Protein AF-A0A9E4L737-F1 (afdb_monomer)

Radius of gyration: 19.87 Å; Cα contacts (8 Å, |Δi|>4): 52; chains: 1; bounding box: 44×47×44 Å

Sequence (101 aa):
MNMLTVRTLLAIRKARCFLVQHPLTRNATLKMVKRRAVAAGLPSEVYNHSFRGTGITKYLCNAGTLEMAIRIAGHESIRTNHRYNRVHEQLSLNEIKRIHI

Foldseek 3Di:
DDPVVVVVVVVVVVVVVVCVVVPDDQVRQFVVQQVVCVVVVHDNPDGPVNVLLVVLLVCLLVVHDLVVSCVVSVPPDSVVSVVSNCNCVPPDPVNVVVPDD

Solvent-accessible surface area (backbone atoms only — not comparable to full-atom values): 6069 Å² total; per-residue (Å²)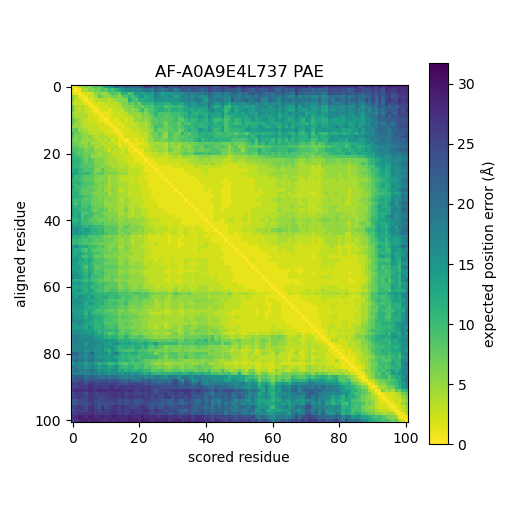: 136,55,73,68,56,54,52,51,52,50,50,52,52,53,53,50,57,51,41,71,79,53,64,76,52,73,65,57,52,42,53,57,42,41,56,50,32,56,77,70,72,45,64,90,85,55,42,75,64,49,54,54,49,50,51,47,26,51,41,40,63,68,76,41,54,70,69,57,46,29,62,76,66,69,51,94,47,71,74,76,46,51,84,40,62,56,60,66,79,62,65,48,73,67,63,60,65,67,60,83,128

Secondary structure (DSSP, 8-state):
--HHHHHHHHHHHHHHHHHHHSPPPHHHHHHHHHHHHHHTT--TT--HHHHHHHHHHHHHHTT--HHHHHHHHT-S-HHHHHTT--GGGG--HHHHTTS--

Nearest PDB structures (foldseek):
  5hxy-assembly4_D  TM=7.538E-01  e=9.051E-02  Thermoplasma acidophilum DSM 1728
  5hxy-assembly2_B  TM=7.746E-01  e=1.309E-01  Thermoplasma acidophilum DSM 1728
  3nkh-assembly1_B  TM=7.462E-01  e=1.574E-01  Staphylococcus aureus subsp. aureus USA300_TCH1516
  3nkh-assembly1_A  TM=7.477E-01  e=2.013E-01  Staphylococcus aureus subsp. aureus USA300_TCH1516
  1pvr-assembly1_A  TM=7.127E-01  e=5.917E+00  Punavirus P1

Structure (mmCIF, N/CA/C/O backbone):
data_AF-A0A9E4L737-F1
#
_entry.id   AF-A0A9E4L737-F1
#
loop_
_atom_site.group_PDB
_atom_site.id
_atom_site.type_symbol
_atom_site.label_atom_id
_atom_site.label_alt_id
_atom_site.label_comp_id
_atom_site.label_asym_id
_atom_site.label_entity_id
_atom_site.label_seq_id
_atom_site.pdbx_PDB_ins_code
_atom_site.Cartn_x
_atom_site.Cartn_y
_atom_site.Cartn_z
_atom_site.occupancy
_atom_site.B_iso_or_equiv
_atom_site.auth_seq_id
_atom_site.auth_comp_id
_atom_site.auth_asym_id
_atom_site.auth_atom_id
_atom_site.pdbx_PDB_model_num
ATOM 1 N N . MET A 1 1 ? 21.564 -22.717 8.919 1.00 61.03 1 MET A N 1
ATOM 2 C CA . MET A 1 1 ? 20.721 -22.157 7.835 1.00 61.03 1 MET A CA 1
ATOM 3 C C . MET A 1 1 ? 20.522 -23.249 6.784 1.00 61.03 1 MET A C 1
ATOM 5 O O . MET A 1 1 ? 21.513 -23.821 6.359 1.00 61.03 1 MET A O 1
ATOM 9 N N . ASN A 1 2 ? 19.283 -23.620 6.444 1.00 79.94 2 ASN A N 1
ATOM 10 C CA . ASN A 1 2 ? 18.975 -24.760 5.558 1.00 79.94 2 ASN A CA 1
ATOM 11 C C . ASN A 1 2 ? 19.312 -24.432 4.084 1.00 79.94 2 ASN A C 1
ATOM 13 O O . ASN A 1 2 ? 19.141 -23.295 3.643 1.00 79.94 2 ASN A O 1
ATOM 17 N N . MET A 1 3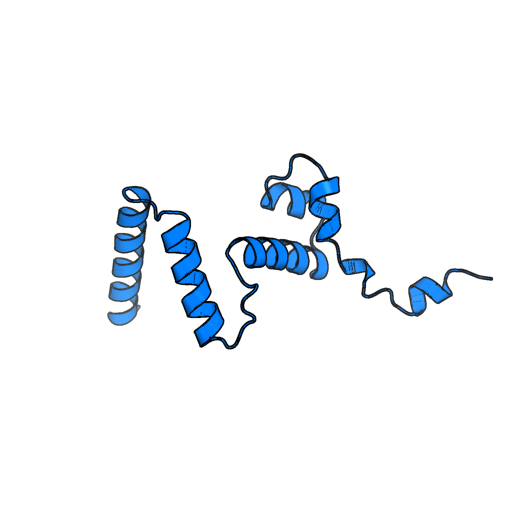 ? 19.749 -25.430 3.311 1.00 72.75 3 MET A N 1
ATOM 18 C CA . MET A 1 3 ? 20.000 -25.361 1.865 1.00 72.75 3 MET A CA 1
ATOM 19 C C . MET A 1 3 ? 18.824 -24.759 1.058 1.00 72.75 3 MET A C 1
ATOM 21 O O . MET A 1 3 ? 19.052 -24.028 0.092 1.00 72.75 3 MET A O 1
ATOM 25 N N . LEU A 1 4 ? 17.571 -24.974 1.484 1.00 72.88 4 LEU A N 1
ATOM 26 C CA . LEU A 1 4 ? 16.371 -24.351 0.900 1.00 72.88 4 LEU A CA 1
ATOM 27 C C . LEU A 1 4 ? 16.338 -22.823 1.115 1.00 72.88 4 LEU A C 1
ATOM 29 O O . LEU A 1 4 ? 15.988 -22.061 0.211 1.00 72.88 4 LEU A O 1
ATOM 33 N N . THR A 1 5 ? 16.770 -22.358 2.289 1.00 75.81 5 THR A N 1
ATOM 34 C CA . THR A 1 5 ? 16.865 -20.932 2.637 1.00 75.81 5 THR A CA 1
ATOM 35 C C . THR A 1 5 ? 17.955 -20.238 1.819 1.00 75.81 5 THR A C 1
ATOM 37 O O . THR A 1 5 ? 17.731 -19.150 1.291 1.00 75.81 5 THR A O 1
ATOM 40 N N . VAL A 1 6 ? 19.108 -20.891 1.637 1.00 78.38 6 VAL A N 1
ATOM 41 C CA . VAL A 1 6 ? 20.230 -20.356 0.843 1.00 78.38 6 VAL A CA 1
ATOM 42 C C . VAL A 1 6 ? 19.842 -20.195 -0.632 1.00 78.38 6 VAL A C 1
ATOM 44 O O . VAL A 1 6 ? 20.080 -19.140 -1.221 1.00 78.38 6 VAL A O 1
ATOM 47 N N . ARG A 1 7 ? 19.174 -21.197 -1.221 1.00 80.88 7 ARG A N 1
ATOM 48 C CA . ARG A 1 7 ? 18.686 -21.140 -2.612 1.00 80.88 7 ARG A CA 1
ATOM 49 C C . ARG A 1 7 ? 17.653 -20.036 -2.827 1.00 80.88 7 ARG A C 1
ATOM 51 O O . ARG A 1 7 ? 17.727 -19.311 -3.816 1.00 80.88 7 ARG A O 1
ATOM 58 N N . THR A 1 8 ? 16.731 -19.877 -1.881 1.00 77.62 8 THR A N 1
ATOM 59 C CA . THR A 1 8 ? 15.690 -18.842 -1.945 1.00 77.62 8 THR A CA 1
ATOM 60 C C . THR A 1 8 ? 16.293 -17.439 -1.872 1.00 77.62 8 THR A C 1
ATOM 62 O O . THR A 1 8 ? 15.974 -16.582 -2.695 1.00 77.62 8 THR A O 1
ATOM 65 N N . LEU A 1 9 ? 17.226 -17.206 -0.944 1.00 80.44 9 LEU A N 1
ATOM 66 C CA . LEU A 1 9 ? 17.916 -15.919 -0.814 1.00 80.44 9 LEU A CA 1
ATOM 67 C C . LEU A 1 9 ? 18.738 -15.574 -2.063 1.00 80.44 9 LEU A C 1
ATOM 69 O O . LEU A 1 9 ? 18.707 -14.431 -2.525 1.00 80.44 9 LEU A O 1
ATOM 73 N N . LEU A 1 10 ? 19.431 -16.558 -2.645 1.00 80.44 10 LEU A N 1
ATOM 74 C CA . LEU A 1 10 ? 20.194 -16.364 -3.877 1.00 80.44 10 LEU A CA 1
ATOM 75 C C . LEU A 1 10 ? 19.278 -16.016 -5.062 1.00 80.44 10 LEU A C 1
ATOM 77 O O . LEU A 1 10 ? 19.590 -15.105 -5.832 1.00 80.44 10 LEU A O 1
ATOM 81 N N . ALA A 1 11 ? 18.127 -16.684 -5.178 1.00 81.69 11 ALA A N 1
ATOM 82 C CA . ALA A 1 11 ? 17.131 -16.397 -6.208 1.00 81.69 11 ALA A CA 1
ATOM 83 C C . ALA A 1 11 ? 16.552 -14.979 -6.070 1.00 81.69 11 ALA A C 1
ATOM 85 O O . ALA A 1 11 ? 16.483 -14.247 -7.059 1.00 81.69 11 ALA A O 1
ATOM 86 N N . ILE A 1 12 ? 16.218 -14.551 -4.846 1.00 84.56 12 ILE A N 1
ATOM 87 C CA . ILE A 1 12 ? 15.746 -13.186 -4.566 1.00 84.56 12 ILE A CA 1
ATOM 88 C C . ILE A 1 12 ? 16.819 -12.161 -4.939 1.00 84.56 12 ILE A C 1
ATOM 90 O O . ILE A 1 12 ? 16.524 -11.165 -5.602 1.00 84.56 12 ILE A O 1
ATOM 94 N N . ARG A 1 13 ? 18.079 -12.405 -4.559 1.00 85.75 13 ARG A N 1
ATOM 95 C CA . ARG A 1 13 ? 19.194 -11.502 -4.874 1.00 85.75 13 ARG A CA 1
ATOM 96 C C . ARG A 1 13 ? 19.405 -11.372 -6.384 1.00 85.75 13 ARG A C 1
ATOM 98 O O . ARG A 1 13 ? 19.541 -10.253 -6.874 1.00 85.75 13 ARG A O 1
ATOM 105 N N . LYS A 1 14 ? 19.379 -12.490 -7.119 1.00 85.25 14 LYS A N 1
ATOM 106 C CA . LYS A 1 14 ? 19.503 -12.508 -8.585 1.00 85.25 14 LYS A CA 1
ATOM 107 C C . LYS A 1 14 ? 18.351 -11.756 -9.254 1.00 85.25 14 LYS A C 1
ATOM 109 O O . LYS A 1 14 ? 18.598 -10.904 -10.105 1.00 85.25 14 LYS A O 1
ATOM 114 N N . ALA A 1 15 ? 17.113 -12.010 -8.827 1.00 83.00 15 ALA A N 1
ATOM 115 C CA . ALA A 1 15 ? 15.9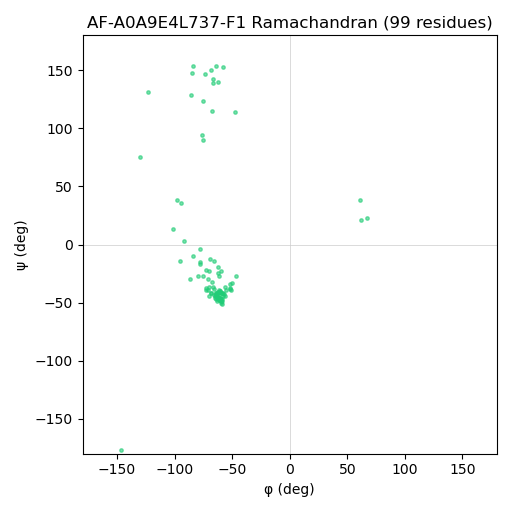39 -11.299 -9.325 1.00 83.00 15 ALA A CA 1
ATOM 116 C C . ALA A 1 15 ? 16.033 -9.788 -9.056 1.00 83.00 15 ALA A C 1
ATOM 118 O O . ALA A 1 15 ? 15.748 -8.988 -9.943 1.00 83.00 15 ALA A O 1
ATOM 119 N N . ARG A 1 16 ? 16.506 -9.382 -7.869 1.00 85.44 16 ARG A N 1
ATOM 120 C CA . ARG A 1 16 ? 16.708 -7.967 -7.527 1.00 85.44 16 ARG A CA 1
ATOM 121 C C . ARG A 1 16 ? 17.699 -7.287 -8.470 1.00 85.44 16 ARG A C 1
ATOM 123 O O . ARG A 1 16 ? 17.379 -6.235 -9.007 1.00 85.44 16 ARG A O 1
ATOM 130 N N . CYS A 1 17 ? 18.876 -7.876 -8.687 1.00 86.19 17 CYS A N 1
ATOM 131 C CA . CYS A 1 17 ? 19.880 -7.317 -9.600 1.00 86.19 17 CYS A CA 1
ATOM 132 C C . CYS A 1 17 ? 19.344 -7.180 -11.030 1.00 86.19 17 CYS A C 1
ATOM 134 O O . CYS A 1 17 ? 19.552 -6.145 -11.659 1.00 86.19 17 CYS A O 1
ATOM 136 N N . PHE A 1 18 ? 18.600 -8.181 -11.510 1.00 89.75 18 PHE A N 1
ATOM 137 C CA . PHE A 1 18 ? 17.976 -8.129 -12.829 1.00 89.75 18 PHE A CA 1
ATOM 138 C C . PHE A 1 18 ? 16.977 -6.970 -12.947 1.00 89.75 18 PHE A C 1
ATOM 140 O O . PHE A 1 18 ? 17.040 -6.216 -13.912 1.00 89.75 18 PHE A O 1
ATOM 147 N N . LEU A 1 19 ? 16.109 -6.784 -11.947 1.00 88.94 19 LEU A N 1
ATOM 148 C CA . LEU A 1 19 ? 15.092 -5.725 -11.938 1.00 88.94 19 LEU A CA 1
ATOM 149 C C . LEU A 1 19 ? 15.662 -4.310 -11.768 1.00 88.94 19 LEU A C 1
ATOM 151 O O . LEU A 1 19 ? 15.004 -3.354 -12.167 1.00 88.94 19 LEU A O 1
ATOM 155 N N . VAL A 1 20 ? 16.862 -4.161 -11.196 1.00 87.88 20 VAL A N 1
ATOM 156 C CA . VAL A 1 20 ? 17.565 -2.864 -11.163 1.00 87.88 20 VAL A CA 1
ATOM 157 C C . VAL A 1 20 ? 18.013 -2.462 -12.568 1.00 87.88 20 VAL A C 1
ATOM 159 O O . VAL A 1 20 ? 17.867 -1.307 -12.945 1.00 87.88 20 VAL A O 1
ATOM 162 N N . GLN A 1 21 ? 18.533 -3.413 -13.348 1.00 93.44 21 GLN A N 1
ATOM 163 C CA . GLN A 1 21 ? 18.982 -3.159 -14.722 1.00 93.44 21 GLN A CA 1
ATOM 164 C C . GLN A 1 21 ? 17.816 -3.123 -15.724 1.00 93.44 21 GLN A C 1
ATOM 166 O O . GLN A 1 21 ? 17.895 -2.443 -16.740 1.00 93.44 21 GLN A O 1
ATOM 171 N N . HIS A 1 22 ? 16.725 -3.831 -15.423 1.00 92.75 22 HIS A N 1
ATOM 172 C CA . HIS A 1 22 ? 15.559 -3.992 -16.293 1.00 92.75 22 HIS A CA 1
ATOM 173 C C . HIS A 1 22 ? 14.285 -3.677 -15.498 1.00 92.75 22 HIS A C 1
ATOM 175 O O . HIS A 1 22 ? 13.568 -4.592 -15.069 1.00 92.75 22 HIS A O 1
ATOM 181 N N . PRO A 1 23 ? 14.008 -2.387 -15.238 1.00 91.19 23 PRO A N 1
ATOM 182 C CA . PRO A 1 23 ? 12.859 -1.992 -14.443 1.00 91.19 23 PRO A CA 1
ATOM 183 C C . PRO A 1 23 ? 11.557 -2.425 -15.116 1.00 91.19 23 PRO A C 1
ATOM 185 O O . PRO A 1 23 ? 11.376 -2.326 -16.331 1.00 91.19 23 PRO A O 1
ATOM 188 N N . LEU A 1 24 ? 10.611 -2.891 -14.302 1.00 93.12 24 LEU A N 1
ATOM 189 C CA . LEU A 1 24 ? 9.283 -3.225 -14.798 1.00 93.12 24 LEU A CA 1
ATOM 190 C C . LEU A 1 24 ? 8.566 -1.964 -15.267 1.00 93.12 24 LEU A C 1
ATOM 192 O O . LEU A 1 24 ? 8.544 -0.940 -14.583 1.00 93.12 24 LEU A O 1
ATOM 196 N N . THR A 1 25 ? 7.873 -2.081 -16.395 1.00 94.88 25 THR A N 1
ATOM 197 C CA . THR A 1 25 ? 6.973 -1.021 -16.841 1.00 94.88 25 THR A CA 1
ATOM 198 C C . THR A 1 25 ? 5.820 -0.844 -15.849 1.00 94.88 25 THR A C 1
ATOM 200 O O . THR A 1 25 ? 5.377 -1.790 -15.186 1.00 94.88 25 THR A O 1
ATOM 203 N N . ARG A 1 26 ? 5.254 0.366 -15.795 1.00 93.81 26 ARG A N 1
ATOM 204 C CA . ARG A 1 26 ? 4.060 0.678 -14.987 1.00 93.81 26 ARG A CA 1
ATOM 205 C C . ARG A 1 26 ? 2.898 -0.292 -15.247 1.00 93.81 26 ARG A C 1
ATOM 207 O O . ARG A 1 26 ? 2.189 -0.682 -14.324 1.0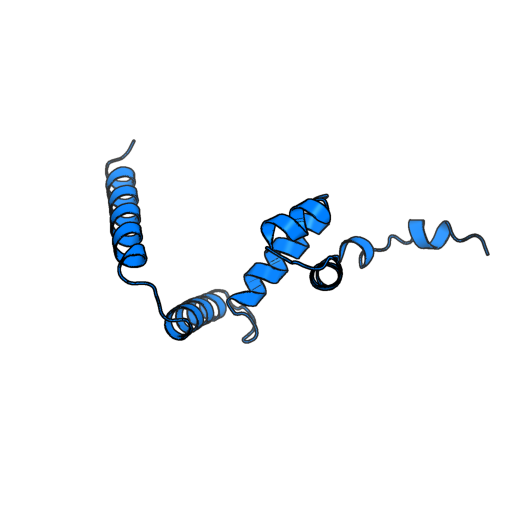0 93.81 26 ARG A O 1
ATOM 214 N N . ASN A 1 27 ? 2.704 -0.705 -16.498 1.00 96.12 27 ASN A N 1
ATOM 215 C CA . ASN A 1 27 ? 1.638 -1.638 -16.863 1.00 96.12 27 ASN A CA 1
ATOM 216 C C . ASN A 1 27 ? 1.938 -3.064 -16.389 1.00 96.12 27 ASN A C 1
ATOM 218 O O . ASN A 1 27 ? 1.025 -3.765 -15.953 1.00 96.12 27 ASN A O 1
ATOM 222 N N . ALA A 1 28 ? 3.202 -3.496 -16.440 1.00 95.44 28 ALA A N 1
ATOM 223 C CA . ALA A 1 28 ? 3.602 -4.801 -15.926 1.00 95.44 28 ALA A CA 1
ATOM 224 C C . ALA A 1 28 ? 3.381 -4.894 -14.408 1.00 95.44 28 ALA A C 1
ATOM 226 O O . ALA A 1 28 ? 2.826 -5.888 -13.931 1.00 95.44 28 ALA A O 1
ATOM 227 N N . THR A 1 29 ? 3.730 -3.843 -13.655 1.00 94.69 29 THR A N 1
ATOM 228 C CA . THR A 1 29 ? 3.481 -3.792 -12.204 1.00 94.69 29 THR A CA 1
ATOM 229 C C . THR A 1 29 ? 1.988 -3.760 -11.889 1.00 94.69 29 THR A C 1
ATOM 231 O O . THR A 1 29 ? 1.535 -4.534 -11.048 1.00 94.69 29 THR A O 1
ATOM 234 N N . LEU A 1 30 ? 1.195 -2.970 -12.622 1.00 96.06 30 LEU A N 1
ATOM 235 C CA . LEU A 1 30 ? -0.259 -2.939 -12.455 1.00 96.06 30 LEU A CA 1
ATOM 236 C C . LEU A 1 30 ? -0.892 -4.317 -12.689 1.00 96.06 30 LEU A C 1
ATOM 238 O O . LEU A 1 30 ? -1.618 -4.807 -11.828 1.00 96.06 30 LEU A O 1
ATOM 242 N N . LYS A 1 31 ? -0.586 -4.976 -13.816 1.00 96.88 31 LYS A N 1
ATOM 243 C CA . LYS A 1 31 ? -1.086 -6.331 -14.118 1.00 96.88 31 LYS A CA 1
ATOM 244 C C . LYS A 1 31 ? -0.702 -7.317 -13.016 1.00 96.88 31 LYS A C 1
ATOM 246 O O . LYS A 1 31 ? -1.515 -8.135 -12.597 1.00 96.88 31 LYS A O 1
ATOM 251 N N . MET A 1 32 ? 0.533 -7.229 -12.531 1.00 95.56 32 MET A N 1
ATOM 252 C CA . MET A 1 32 ? 1.037 -8.070 -11.453 1.00 95.56 32 MET A CA 1
ATOM 253 C C . MET A 1 32 ? 0.252 -7.896 -10.143 1.00 95.56 32 MET A C 1
ATOM 255 O O . MET A 1 32 ? -0.023 -8.893 -9.469 1.00 95.56 32 MET A O 1
ATOM 259 N N . VAL A 1 33 ? -0.106 -6.661 -9.793 1.00 96.00 33 VAL A N 1
ATOM 260 C CA . VAL A 1 33 ? -0.926 -6.356 -8.616 1.00 96.00 33 VAL A CA 1
ATOM 261 C C . VAL A 1 33 ? -2.367 -6.814 -8.812 1.00 96.00 33 VAL A C 1
ATOM 263 O O . VAL A 1 33 ? -2.894 -7.484 -7.931 1.00 96.00 33 VAL A O 1
ATOM 266 N N . LYS A 1 34 ? -2.977 -6.560 -9.976 1.00 97.00 34 LYS A N 1
ATOM 267 C CA . LYS A 1 34 ? -4.353 -6.997 -10.272 1.00 97.00 34 LYS A CA 1
ATOM 268 C C . LYS A 1 34 ? -4.524 -8.508 -10.148 1.00 97.00 34 LYS A C 1
ATOM 270 O O . LYS A 1 34 ? -5.458 -8.951 -9.494 1.00 97.00 34 LYS A O 1
ATOM 275 N N . ARG A 1 35 ? -3.589 -9.303 -10.684 1.00 96.94 35 ARG A N 1
ATOM 276 C CA . ARG A 1 35 ? -3.631 -10.770 -10.529 1.00 96.94 35 ARG A CA 1
ATOM 277 C C . ARG A 1 35 ? -3.625 -11.200 -9.061 1.00 96.94 35 ARG A C 1
ATOM 279 O O . ARG A 1 35 ? -4.351 -12.114 -8.693 1.00 96.94 35 ARG A O 1
ATOM 286 N N . ARG A 1 36 ? -2.811 -10.545 -8.225 1.00 96.44 36 ARG A N 1
ATOM 287 C CA . ARG A 1 36 ? -2.745 -10.838 -6.785 1.00 96.44 36 ARG A CA 1
ATOM 288 C C . ARG A 1 36 ? -3.999 -10.387 -6.046 1.00 96.44 36 ARG A C 1
ATOM 290 O O . ARG A 1 36 ? -4.449 -11.107 -5.170 1.00 96.44 36 ARG A O 1
ATOM 297 N N . ALA A 1 37 ? -4.557 -9.235 -6.410 1.00 96.81 37 ALA A N 1
ATOM 298 C CA . ALA A 1 37 ? -5.807 -8.747 -5.841 1.00 96.81 37 ALA A CA 1
ATOM 299 C C . ALA A 1 37 ? -6.950 -9.739 -6.101 1.00 96.81 37 ALA A C 1
ATOM 301 O O . ALA A 1 37 ? -7.617 -10.136 -5.155 1.00 96.81 37 ALA A O 1
ATOM 302 N N . VAL A 1 38 ? -7.086 -10.230 -7.340 1.00 97.25 38 VAL A N 1
ATOM 303 C CA . VAL A 1 38 ? -8.074 -11.266 -7.691 1.00 97.25 38 VAL A CA 1
ATOM 304 C C . VAL A 1 38 ? -7.848 -12.548 -6.891 1.00 97.25 38 VAL A C 1
ATOM 306 O O . VAL A 1 38 ? -8.783 -13.056 -6.284 1.00 97.25 38 VAL A O 1
ATOM 309 N N . ALA A 1 39 ? -6.609 -13.046 -6.833 1.00 97.62 39 ALA A N 1
ATOM 310 C CA . ALA A 1 39 ? -6.290 -14.256 -6.070 1.00 97.62 39 ALA A CA 1
ATOM 311 C C . ALA A 1 39 ? -6.571 -14.116 -4.560 1.00 97.62 39 ALA A C 1
ATOM 313 O O . ALA A 1 39 ? -6.832 -15.110 -3.893 1.00 97.62 39 ALA A O 1
ATOM 314 N N . ALA A 1 40 ? -6.522 -12.893 -4.028 1.00 96.75 40 ALA A N 1
ATOM 315 C CA . ALA A 1 40 ? -6.828 -12.578 -2.637 1.00 96.75 40 ALA A CA 1
ATOM 316 C C . ALA A 1 40 ? -8.304 -12.196 -2.397 1.00 96.75 40 ALA A C 1
ATOM 318 O O . ALA A 1 40 ? -8.644 -11.820 -1.279 1.00 96.75 40 ALA A O 1
ATOM 319 N N . GLY A 1 41 ? -9.168 -12.238 -3.420 1.00 97.38 41 GLY A N 1
ATOM 320 C CA . GLY A 1 41 ? -10.576 -11.832 -3.308 1.00 97.38 41 GLY A CA 1
ATOM 321 C C . GLY A 1 41 ? -10.779 -10.334 -3.052 1.00 97.38 41 GLY A C 1
ATOM 322 O O . GLY A 1 41 ? -11.800 -9.933 -2.499 1.00 97.38 41 GLY A O 1
ATOM 323 N N . LEU A 1 42 ? -9.802 -9.497 -3.410 1.00 96.19 42 LEU A N 1
ATOM 324 C CA . LEU A 1 42 ? -9.867 -8.052 -3.203 1.00 96.19 42 LEU A CA 1
ATOM 325 C C . LEU A 1 42 ? -10.627 -7.339 -4.334 1.00 96.19 42 LEU A C 1
ATOM 327 O O . LEU A 1 42 ? -10.603 -7.806 -5.477 1.00 96.19 42 LEU A O 1
ATOM 331 N N . PRO A 1 43 ? -11.227 -6.165 -4.048 1.00 95.56 43 PRO A N 1
ATOM 332 C CA . PRO A 1 43 ? -11.946 -5.384 -5.046 1.00 95.56 43 PRO A CA 1
ATOM 333 C C . PRO A 1 43 ? -11.088 -4.996 -6.252 1.00 95.56 43 PRO A C 1
ATOM 335 O O . PRO A 1 43 ? -9.864 -4.820 -6.168 1.00 95.56 43 PRO A O 1
ATOM 338 N N . SER A 1 44 ? -11.759 -4.806 -7.388 1.00 92.81 44 SER A N 1
ATOM 339 C CA . SER A 1 44 ? -11.116 -4.475 -8.659 1.00 92.81 44 SER A CA 1
ATOM 340 C C . SER A 1 44 ? -10.382 -3.133 -8.618 1.00 92.81 44 SER A C 1
ATOM 342 O O . SER A 1 44 ? -9.473 -2.907 -9.408 1.00 92.81 44 SER A O 1
ATOM 344 N N . GLU A 1 45 ? -10.712 -2.264 -7.669 1.00 95.06 45 GLU A N 1
ATOM 345 C CA . GLU A 1 45 ? -10.170 -0.929 -7.438 1.00 95.06 45 GLU A CA 1
ATOM 346 C C . GLU A 1 45 ? -8.801 -0.968 -6.748 1.00 95.06 45 GLU A C 1
ATOM 348 O O . GLU A 1 45 ? -8.174 0.074 -6.580 1.00 95.06 45 GLU A O 1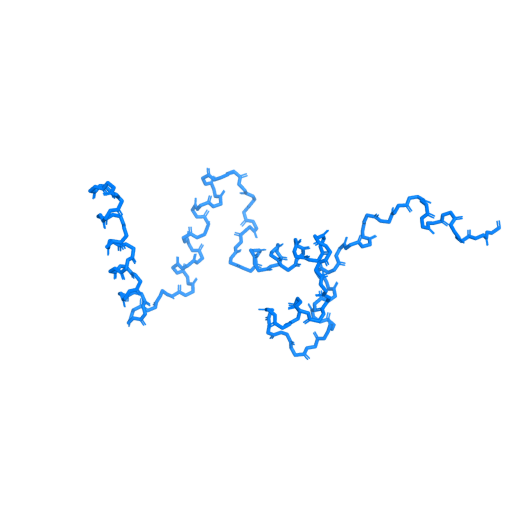
ATOM 353 N N . VAL A 1 46 ? -8.288 -2.142 -6.362 1.00 95.88 46 VAL A N 1
ATOM 354 C CA . VAL A 1 46 ? -6.942 -2.273 -5.786 1.00 95.88 46 VAL A CA 1
ATOM 355 C C . VAL A 1 46 ? -5.878 -2.148 -6.879 1.00 95.88 46 VAL A C 1
ATOM 357 O O . VAL A 1 46 ? -5.875 -2.881 -7.870 1.00 95.88 46 VAL A O 1
ATOM 360 N N . TYR A 1 47 ? -4.950 -1.207 -6.724 1.00 95.56 47 TYR A N 1
ATOM 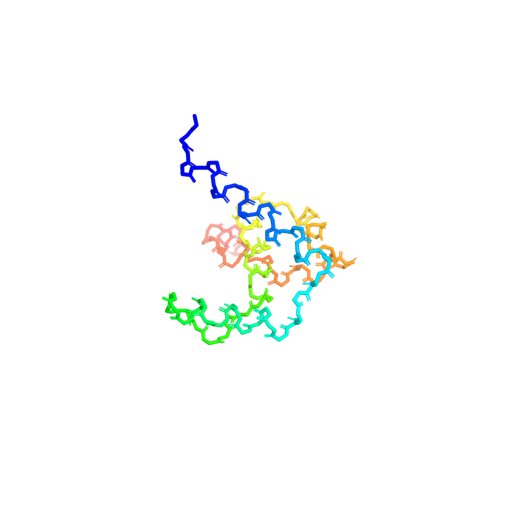361 C CA . TYR A 1 47 ? -3.785 -1.019 -7.594 1.00 95.56 47 TYR A CA 1
ATOM 362 C C . TYR A 1 47 ? -2.583 -0.512 -6.788 1.00 95.56 47 TYR A C 1
ATOM 364 O O . TYR A 1 47 ? -2.649 -0.357 -5.571 1.00 95.56 47 TYR A O 1
ATOM 372 N N . ASN A 1 48 ? -1.466 -0.241 -7.467 1.00 94.56 48 ASN A N 1
ATOM 373 C CA . ASN A 1 48 ? -0.204 0.153 -6.832 1.00 94.56 48 ASN A CA 1
ATOM 374 C C . ASN A 1 48 ? -0.362 1.316 -5.825 1.00 94.56 48 ASN A C 1
ATOM 376 O O . ASN A 1 48 ? 0.265 1.298 -4.769 1.00 94.56 48 ASN A O 1
ATOM 380 N N . HIS A 1 49 ? -1.196 2.322 -6.127 1.00 93.44 49 HIS A N 1
ATOM 381 C CA . HIS A 1 49 ? -1.393 3.471 -5.234 1.00 93.44 49 HIS A CA 1
ATOM 382 C C . HIS A 1 49 ? -2.264 3.139 -4.019 1.00 93.44 49 HIS A C 1
ATOM 384 O O . HIS A 1 49 ? -2.075 3.748 -2.969 1.00 93.44 49 HIS A O 1
ATOM 390 N N . SER A 1 50 ? -3.161 2.152 -4.123 1.00 94.00 50 SER A N 1
ATOM 391 C CA . SER A 1 50 ? -3.954 1.674 -2.987 1.00 94.00 50 SER A CA 1
ATOM 392 C C . SER A 1 50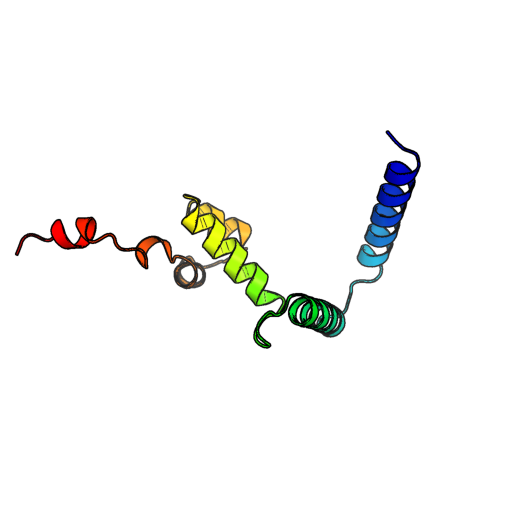 ? -3.032 1.233 -1.852 1.00 94.00 50 SER A C 1
ATOM 394 O O . SER A 1 50 ? -3.219 1.659 -0.722 1.00 94.00 50 SER A O 1
ATOM 396 N N . PHE A 1 51 ? -1.959 0.495 -2.161 1.00 93.50 51 PHE A N 1
ATOM 397 C CA . PHE A 1 51 ? -0.973 0.077 -1.158 1.00 93.50 51 PHE A CA 1
ATOM 398 C C . PHE A 1 51 ? -0.254 1.248 -0.494 1.00 93.50 51 PHE A C 1
ATOM 400 O O . PHE A 1 51 ? -0.058 1.236 0.719 1.00 93.50 51 PHE A O 1
ATOM 407 N N . ARG A 1 52 ? 0.110 2.276 -1.270 1.00 93.75 52 ARG A N 1
ATOM 408 C CA . ARG A 1 52 ? 0.718 3.494 -0.723 1.00 93.75 52 ARG A CA 1
ATOM 409 C C . ARG A 1 52 ? -0.241 4.195 0.239 1.00 93.75 52 ARG A C 1
ATOM 411 O O . ARG A 1 52 ? 0.164 4.524 1.348 1.00 93.75 52 ARG A O 1
ATOM 418 N N . GLY A 1 53 ? -1.499 4.375 -0.161 1.00 93.12 53 GLY A N 1
ATOM 419 C CA . GLY A 1 53 ? -2.522 4.970 0.697 1.00 93.12 53 GLY A CA 1
ATOM 420 C C . GLY A 1 53 ? -2.748 4.168 1.979 1.00 93.12 53 GLY A C 1
ATOM 421 O O . GLY A 1 53 ? -2.679 4.728 3.069 1.00 93.12 53 GLY A O 1
ATOM 422 N N . THR A 1 54 ? -2.914 2.847 1.864 1.00 93.81 54 THR A N 1
ATOM 423 C CA . THR A 1 54 ? -3.073 1.942 3.011 1.00 93.81 54 THR A CA 1
ATOM 424 C C . THR A 1 54 ? -1.876 1.996 3.957 1.00 93.81 54 THR A C 1
ATOM 426 O O . THR A 1 54 ? -2.072 2.029 5.167 1.00 93.81 54 THR A O 1
ATOM 42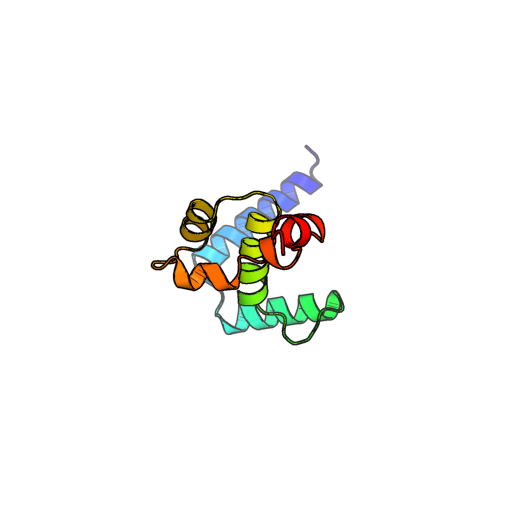9 N N . GLY A 1 55 ? -0.645 2.037 3.438 1.00 94.00 55 GLY A N 1
ATOM 430 C CA . GLY A 1 55 ? 0.564 2.136 4.257 1.00 94.00 55 GLY A CA 1
ATOM 431 C C . GLY A 1 55 ? 0.622 3.430 5.071 1.00 94.00 55 GLY A C 1
ATOM 432 O O . GLY A 1 55 ? 0.866 3.379 6.275 1.00 94.00 55 GLY A O 1
ATOM 433 N N . ILE A 1 56 ? 0.331 4.574 4.440 1.00 94.75 56 ILE A N 1
ATOM 434 C CA . ILE A 1 56 ? 0.293 5.882 5.118 1.00 94.75 56 ILE A CA 1
ATOM 435 C C . ILE A 1 56 ? -0.811 5.894 6.182 1.00 94.75 56 ILE A C 1
ATOM 437 O O . ILE A 1 56 ? -0.551 6.240 7.333 1.00 94.75 56 ILE A O 1
ATOM 441 N N . THR A 1 57 ? -2.025 5.462 5.831 1.00 93.38 57 THR A N 1
ATOM 442 C CA . THR A 1 57 ? -3.145 5.399 6.779 1.00 93.38 57 THR A CA 1
ATOM 443 C C . THR A 1 57 ? -2.838 4.472 7.950 1.00 93.38 57 THR A C 1
ATOM 445 O O . THR A 1 57 ? -3.041 4.857 9.096 1.00 93.38 57 THR A O 1
ATOM 448 N N . LYS A 1 58 ? -2.293 3.274 7.702 1.00 94.62 58 LYS A N 1
ATOM 449 C CA . LYS A 1 58 ? -1.983 2.321 8.773 1.00 94.62 58 LYS A CA 1
ATOM 450 C C . LYS A 1 58 ? -0.875 2.825 9.694 1.00 94.62 58 LYS A C 1
ATOM 452 O O . LYS A 1 58 ? -0.963 2.605 10.897 1.00 94.62 58 LYS A O 1
ATOM 457 N N . TYR A 1 59 ? 0.127 3.514 9.148 1.00 93.81 59 TYR A N 1
ATOM 458 C CA . TYR A 1 59 ? 1.162 4.168 9.944 1.00 93.81 59 TYR A CA 1
ATOM 459 C C . TYR A 1 59 ? 0.553 5.199 10.904 1.00 93.81 59 TYR A C 1
ATOM 461 O O . TYR A 1 59 ? 0.810 5.138 12.103 1.00 93.81 59 TYR A O 1
ATOM 469 N N . LEU A 1 60 ? -0.320 6.078 10.403 1.00 92.38 60 LEU A N 1
ATOM 470 C CA . LEU A 1 60 ? -0.992 7.098 11.215 1.00 92.38 60 LEU A CA 1
ATOM 471 C C . LEU A 1 60 ? -1.940 6.488 12.260 1.00 92.38 60 LEU A C 1
ATOM 473 O O . LEU A 1 60 ? -1.896 6.871 13.424 1.00 92.38 60 LEU A O 1
ATOM 477 N N . CYS A 1 61 ? -2.745 5.488 11.886 1.00 88.69 61 CYS A N 1
ATOM 478 C CA . CYS A 1 61 ? -3.626 4.782 12.824 1.00 88.69 61 CYS A CA 1
ATOM 479 C C . CYS A 1 61 ? -2.860 4.042 13.934 1.00 88.69 61 CYS A C 1
ATOM 481 O O . CYS A 1 61 ? -3.414 3.807 15.001 1.00 88.69 61 CYS A O 1
ATOM 483 N N . ASN A 1 62 ? -1.598 3.678 13.701 1.00 91.12 62 ASN A N 1
ATOM 484 C CA . ASN A 1 62 ? -0.738 3.021 14.683 1.00 91.12 62 ASN A CA 1
ATOM 485 C C . ASN A 1 62 ? 0.136 4.035 15.458 1.00 91.12 62 ASN A C 1
ATOM 487 O O . ASN A 1 62 ? 1.289 3.740 15.768 1.00 91.12 62 ASN A O 1
ATOM 491 N N . ALA A 1 63 ? -0.397 5.228 15.742 1.00 88.56 63 ALA A N 1
ATOM 492 C CA . ALA A 1 63 ? 0.281 6.313 16.462 1.00 88.56 63 ALA A CA 1
ATOM 493 C C . ALA A 1 63 ? 1.551 6.870 15.780 1.00 88.56 63 ALA A C 1
ATOM 495 O O . ALA A 1 63 ? 2.393 7.495 16.425 1.00 88.56 63 ALA A O 1
ATOM 496 N N . GLY A 1 64 ? 1.696 6.676 14.467 1.00 90.69 64 GLY A N 1
ATOM 497 C CA . GLY A 1 64 ? 2.726 7.341 13.674 1.00 90.69 64 GLY A CA 1
ATOM 498 C C . GLY A 1 64 ? 2.472 8.846 13.540 1.00 90.69 64 GLY A C 1
ATOM 499 O O . GLY A 1 64 ? 1.327 9.297 13.525 1.00 90.69 64 GLY A O 1
ATOM 500 N N . THR A 1 65 ? 3.535 9.643 13.411 1.00 92.19 65 THR A N 1
ATOM 501 C CA . THR A 1 65 ? 3.410 11.107 13.318 1.00 92.19 65 THR A CA 1
ATOM 502 C C . THR A 1 65 ? 3.129 11.569 11.889 1.00 92.19 65 THR A C 1
ATOM 504 O O . THR A 1 65 ? 3.626 10.998 10.915 1.00 92.19 65 THR A O 1
ATOM 507 N N . LEU A 1 66 ? 2.372 12.659 11.736 1.00 91.00 66 LEU A N 1
ATOM 508 C CA . LEU A 1 66 ? 2.065 13.214 10.413 1.00 91.00 66 LEU A CA 1
ATOM 509 C C . LEU A 1 66 ? 3.331 13.634 9.649 1.00 91.00 66 LEU A C 1
ATOM 511 O O . LEU A 1 66 ? 3.448 13.372 8.455 1.00 91.00 66 LEU A O 1
ATOM 515 N N . GLU A 1 67 ? 4.304 14.222 10.345 1.00 92.56 67 GLU A N 1
ATOM 516 C CA . GLU A 1 67 ? 5.589 14.629 9.770 1.00 92.56 67 GLU A CA 1
ATOM 517 C C . GLU A 1 67 ? 6.347 13.441 9.162 1.00 92.56 67 GLU A C 1
ATOM 519 O O . GLU A 1 67 ? 6.806 13.493 8.018 1.00 92.56 67 GLU A O 1
ATOM 524 N N . MET A 1 68 ? 6.435 12.330 9.896 1.00 93.38 68 MET A N 1
ATOM 525 C CA . MET A 1 68 ? 7.131 11.146 9.409 1.00 93.38 68 MET A CA 1
ATOM 526 C C . MET A 1 68 ? 6.356 10.474 8.272 1.00 93.38 68 MET A C 1
ATOM 528 O O . MET A 1 68 ? 6.960 10.028 7.297 1.00 93.38 68 MET A O 1
ATOM 532 N N . ALA A 1 69 ? 5.022 10.471 8.333 1.00 93.06 69 ALA A N 1
ATOM 533 C CA . ALA A 1 69 ? 4.180 9.978 7.247 1.00 93.06 69 ALA A CA 1
ATOM 534 C C . ALA A 1 69 ? 4.400 10.767 5.943 1.00 93.06 69 ALA A C 1
ATOM 536 O O . ALA A 1 69 ? 4.460 10.178 4.863 1.00 93.06 69 ALA A O 1
ATOM 537 N N . ILE A 1 70 ? 4.551 12.092 6.034 1.00 93.25 70 ILE A N 1
ATOM 538 C CA . ILE A 1 70 ? 4.868 12.981 4.905 1.00 93.25 70 ILE A CA 1
ATOM 539 C C . ILE A 1 70 ? 6.247 12.661 4.338 1.00 93.25 70 ILE A C 1
ATOM 541 O O . ILE A 1 70 ? 6.376 12.498 3.124 1.00 93.25 70 ILE A O 1
ATOM 545 N N . ARG A 1 71 ? 7.250 12.512 5.212 1.00 93.38 71 ARG A N 1
ATOM 546 C CA . ARG A 1 71 ? 8.627 12.181 4.826 1.00 93.38 71 ARG A CA 1
ATOM 547 C C . ARG A 1 71 ? 8.704 10.832 4.109 1.00 93.38 71 ARG A C 1
ATOM 549 O O . ARG A 1 71 ? 9.282 10.756 3.032 1.00 93.38 71 ARG A O 1
ATOM 556 N N . ILE A 1 72 ? 8.066 9.793 4.653 1.00 91.38 72 ILE A N 1
ATOM 557 C CA . ILE A 1 72 ? 7.995 8.455 4.037 1.00 91.38 72 ILE A CA 1
ATOM 558 C C . ILE A 1 72 ? 7.279 8.512 2.683 1.00 91.38 72 ILE A C 1
ATOM 560 O O . ILE A 1 72 ? 7.676 7.836 1.734 1.00 91.38 72 ILE A O 1
ATOM 564 N N . ALA A 1 73 ? 6.221 9.318 2.577 1.00 91.12 73 ALA A N 1
ATOM 565 C CA . ALA A 1 73 ? 5.472 9.467 1.339 1.00 91.12 73 ALA A CA 1
ATOM 566 C C . ALA A 1 73 ? 6.172 10.374 0.305 1.00 91.12 73 ALA A C 1
ATOM 568 O O . ALA A 1 73 ? 5.781 10.363 -0.863 1.00 91.12 73 ALA A O 1
ATOM 569 N N . GLY A 1 74 ? 7.179 11.162 0.691 1.00 92.56 74 GLY A N 1
ATOM 570 C CA . GLY A 1 74 ? 7.790 12.169 -0.180 1.00 92.56 74 GLY A CA 1
ATOM 571 C C . GLY A 1 74 ? 6.789 13.242 -0.622 1.00 92.56 74 GLY A C 1
ATOM 572 O O . GLY A 1 74 ? 6.766 13.623 -1.788 1.00 92.56 74 GLY A O 1
ATOM 573 N N . HIS A 1 75 ? 5.886 13.653 0.272 1.00 93.19 75 HIS A N 1
ATOM 574 C CA . HIS A 1 75 ? 4.918 14.713 -0.009 1.00 93.19 75 HIS A CA 1
ATOM 575 C C . HIS A 1 75 ? 5.538 16.085 0.272 1.00 93.19 75 HIS A C 1
ATOM 577 O O . HIS A 1 75 ? 6.032 16.325 1.367 1.00 93.19 75 HIS A O 1
ATOM 583 N N . GLU A 1 76 ? 5.450 17.001 -0.689 1.00 87.50 76 GLU A N 1
ATOM 584 C CA . GLU A 1 76 ? 5.881 18.397 -0.510 1.00 87.50 76 GLU A CA 1
ATOM 585 C C . GLU A 1 76 ? 4.942 19.189 0.412 1.00 87.50 76 GLU A C 1
ATOM 587 O O . GLU A 1 76 ? 5.355 20.114 1.103 1.00 87.50 76 GLU A O 1
ATOM 592 N N . SER A 1 77 ? 3.660 18.814 0.437 1.00 86.12 77 SER A N 1
ATOM 593 C CA . SER A 1 77 ? 2.619 19.529 1.164 1.00 86.12 77 SER A CA 1
ATOM 594 C C . SER A 1 77 ? 1.918 18.613 2.149 1.00 86.12 77 SER A C 1
ATOM 596 O O . SER A 1 77 ? 1.397 17.553 1.782 1.00 86.12 77 SER A O 1
ATOM 598 N N . ILE A 1 78 ? 1.796 19.095 3.385 1.00 85.50 78 ILE A N 1
ATOM 599 C CA . ILE A 1 78 ? 1.027 18.464 4.464 1.00 85.50 78 ILE A CA 1
ATOM 600 C C . ILE A 1 78 ? -0.409 18.161 3.996 1.00 85.50 78 ILE A C 1
ATOM 602 O O . ILE A 1 78 ? -0.947 17.085 4.267 1.00 85.50 78 ILE A O 1
ATOM 606 N N . ARG A 1 79 ? -1.004 19.057 3.193 1.00 86.88 79 ARG A N 1
ATOM 607 C CA . ARG A 1 79 ? -2.373 18.932 2.663 1.00 86.88 79 ARG A CA 1
ATOM 608 C C . ARG A 1 79 ? -2.599 17.635 1.887 1.00 86.88 79 ARG A C 1
ATOM 610 O O . ARG A 1 79 ? -3.664 17.036 1.990 1.00 86.88 79 ARG A O 1
ATOM 617 N N . THR A 1 80 ? -1.597 17.165 1.148 1.00 84.81 80 THR A N 1
ATOM 618 C CA . THR A 1 80 ? -1.703 15.917 0.372 1.00 84.81 80 THR A CA 1
ATOM 619 C C . THR A 1 80 ? -1.684 14.665 1.255 1.00 84.81 80 THR A C 1
ATOM 621 O O . THR A 1 80 ? -2.188 13.620 0.846 1.00 84.81 80 THR A O 1
ATOM 624 N N . ASN A 1 81 ? -1.144 14.759 2.477 1.00 87.75 81 ASN A N 1
ATOM 625 C CA . ASN A 1 81 ? -1.153 13.668 3.450 1.00 87.75 81 ASN A CA 1
ATOM 626 C C . ASN A 1 81 ? -2.439 13.648 4.295 1.00 87.75 81 ASN A C 1
ATOM 628 O O . ASN A 1 81 ? -2.914 12.571 4.640 1.00 87.75 81 ASN A O 1
ATOM 632 N N . HIS A 1 82 ? -3.069 14.804 4.539 1.00 86.44 82 HIS A N 1
ATOM 633 C CA . HIS A 1 82 ? -4.294 14.901 5.349 1.00 86.44 82 HIS A CA 1
ATOM 634 C C . HIS A 1 82 ? -5.419 13.946 4.919 1.00 86.44 82 HIS A C 1
ATOM 636 O O . HIS A 1 82 ? -6.099 13.401 5.781 1.00 86.44 82 HIS A O 1
ATOM 642 N N . ARG A 1 83 ? -5.576 13.653 3.618 1.00 85.62 83 ARG A N 1
ATOM 643 C CA . ARG A 1 83 ? -6.567 12.674 3.118 1.00 85.62 83 ARG A CA 1
ATOM 644 C C . ARG A 1 83 ? -6.365 11.251 3.675 1.00 85.62 83 ARG A C 1
ATOM 646 O O . ARG A 1 83 ? -7.301 10.450 3.671 1.00 85.62 83 ARG A O 1
ATOM 653 N N . TYR A 1 84 ? -5.156 10.923 4.123 1.00 86.56 84 TYR A N 1
ATOM 654 C CA . TYR A 1 84 ? -4.808 9.625 4.704 1.00 86.56 84 TYR A CA 1
ATOM 655 C C . TYR A 1 84 ? -4.886 9.604 6.232 1.00 86.56 84 TYR A C 1
ATOM 657 O O . TYR A 1 84 ? -4.898 8.510 6.802 1.00 86.56 84 TYR A O 1
ATOM 665 N N . ASN A 1 85 ? -4.966 10.768 6.888 1.00 84.88 85 ASN A N 1
ATOM 666 C CA . ASN A 1 85 ? -5.160 10.852 8.330 1.00 84.88 85 ASN A CA 1
ATOM 667 C C . ASN A 1 85 ? -6.616 10.521 8.682 1.00 84.88 85 ASN A C 1
ATOM 669 O O . ASN A 1 85 ? -7.477 11.395 8.720 1.00 84.88 85 ASN A O 1
ATOM 673 N N . ARG A 1 86 ? -6.877 9.236 8.927 1.00 81.69 86 ARG A N 1
ATOM 674 C CA . ARG A 1 86 ? -8.183 8.725 9.368 1.00 81.69 86 ARG A CA 1
ATOM 675 C C . ARG A 1 86 ? -8.228 8.430 10.871 1.00 81.69 86 ARG A C 1
ATOM 677 O O . ARG A 1 86 ? -9.162 7.782 11.324 1.00 81.69 86 ARG A O 1
ATOM 684 N N . VAL A 1 87 ? -7.247 8.904 11.652 1.00 77.62 87 VAL A N 1
ATOM 685 C CA . VAL A 1 87 ? -7.208 8.709 13.118 1.00 77.62 87 VAL A CA 1
ATOM 686 C C . VAL A 1 87 ? -8.493 9.233 13.765 1.00 77.62 87 VAL A C 1
ATOM 688 O O . VAL A 1 87 ? -9.063 8.575 14.627 1.00 77.62 87 VAL A O 1
ATOM 691 N N . HIS A 1 88 ? -9.001 10.363 13.270 1.00 66.06 88 HIS A N 1
ATOM 692 C CA . HIS A 1 88 ? -10.235 10.972 13.757 1.00 66.06 88 HIS A CA 1
ATOM 693 C C . HIS A 1 88 ? -11.511 10.388 13.141 1.00 66.06 88 HIS A C 1
ATOM 695 O O . HIS A 1 88 ? -12.580 10.679 13.637 1.00 66.06 88 HIS A O 1
ATOM 701 N N . GLU A 1 89 ? -11.482 9.542 12.106 1.00 63.69 89 GLU A N 1
ATOM 702 C CA . GLU A 1 89 ? -12.732 8.875 11.673 1.00 63.69 89 GLU A CA 1
ATOM 703 C C . GLU A 1 89 ? -13.233 7.852 12.698 1.00 63.69 89 GLU A C 1
ATOM 705 O O . GLU A 1 89 ? -14.383 7.427 12.648 1.00 63.69 89 GLU A O 1
ATOM 710 N N . GLN A 1 90 ? -12.388 7.516 13.670 1.00 57.22 90 GLN A N 1
ATOM 711 C CA . GLN A 1 90 ? -12.752 6.805 14.886 1.00 57.22 90 GLN A CA 1
ATOM 712 C C . GLN A 1 90 ? -12.960 7.782 16.056 1.00 57.22 90 GLN A C 1
ATOM 714 O O . GLN A 1 90 ? -12.543 7.464 17.169 1.00 57.22 90 GLN A O 1
ATOM 719 N N . LEU A 1 91 ? -13.551 8.972 15.827 1.00 57.75 91 LEU A N 1
ATOM 720 C CA . LEU A 1 91 ? -13.941 9.872 16.922 1.00 57.75 91 LEU A CA 1
ATOM 721 C C . LEU A 1 91 ? -14.693 9.043 17.964 1.00 57.75 91 LEU A C 1
ATOM 723 O O . LEU A 1 91 ? -15.774 8.503 17.713 1.00 57.75 91 LEU A O 1
ATOM 727 N N . SER A 1 92 ? -14.097 8.919 19.143 1.00 61.22 92 SER A N 1
ATOM 728 C CA . SER A 1 92 ? -14.752 8.270 20.265 1.00 61.22 92 SER A CA 1
ATOM 729 C C . SER A 1 92 ? -15.929 9.145 20.683 1.00 61.22 92 SER A C 1
ATOM 731 O O . SER A 1 92 ? -15.796 10.368 20.743 1.00 61.22 92 SER A O 1
ATOM 733 N N . LEU A 1 93 ? -17.057 8.539 21.070 1.00 62.88 93 LEU A N 1
ATOM 734 C CA . LEU A 1 93 ? -18.146 9.254 21.754 1.00 62.88 93 LEU A CA 1
ATOM 735 C C . LEU A 1 93 ? -17.619 10.143 22.896 1.00 62.88 93 LEU A C 1
ATOM 737 O O . LEU A 1 93 ? -18.223 11.163 23.206 1.00 62.88 93 LEU A O 1
ATOM 741 N N . ASN A 1 94 ? -16.479 9.787 23.495 1.00 65.38 94 ASN A N 1
ATOM 742 C CA . ASN A 1 94 ? -15.827 10.570 24.538 1.00 65.38 94 ASN A CA 1
ATOM 743 C C . ASN A 1 94 ? -15.263 11.912 24.051 1.00 65.38 94 ASN A C 1
ATOM 745 O O . ASN A 1 94 ? -15.254 12.856 24.830 1.00 65.38 94 ASN A O 1
ATOM 749 N N . GLU A 1 95 ? -14.800 12.030 22.804 1.00 68.75 95 GLU A N 1
ATOM 750 C CA . GLU A 1 95 ? -14.320 13.310 22.263 1.00 68.75 95 GLU A CA 1
ATOM 751 C C . GLU A 1 95 ? -15.483 14.264 21.979 1.00 68.75 95 GLU A C 1
ATOM 753 O O . GLU A 1 95 ? -15.396 15.439 22.323 1.00 68.75 95 GLU A O 1
ATOM 758 N N . ILE A 1 96 ? -16.605 13.747 21.464 1.00 69.31 96 ILE A N 1
ATOM 759 C CA . ILE A 1 96 ? -17.841 14.527 21.274 1.00 69.31 96 ILE A CA 1
ATOM 760 C C . ILE A 1 96 ? -18.401 14.978 22.631 1.00 69.31 96 ILE A C 1
ATOM 762 O O . ILE A 1 96 ? -18.768 16.136 22.787 1.00 69.31 96 ILE A O 1
ATOM 766 N N . LYS A 1 97 ? -18.394 14.103 23.646 1.00 67.50 97 LYS A N 1
ATOM 767 C CA . LYS A 1 97 ? -18.857 14.419 25.011 1.00 67.50 97 LYS A CA 1
ATOM 768 C C . LYS A 1 97 ? -18.007 15.460 25.755 1.00 67.50 97 LYS A C 1
ATOM 770 O O . LYS A 1 97 ? -18.457 15.950 26.784 1.00 67.50 97 LYS A O 1
ATOM 775 N N . ARG A 1 98 ?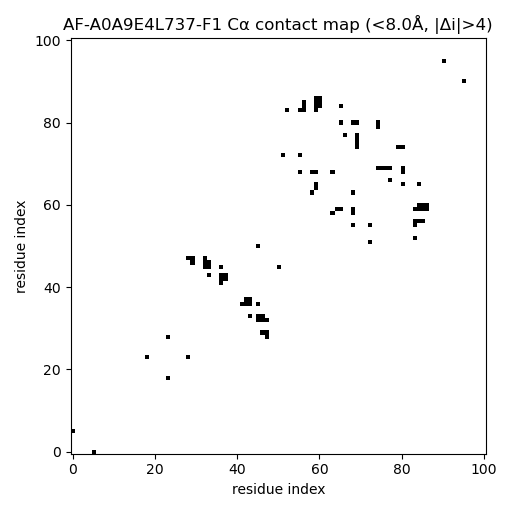 -16.796 15.793 25.283 1.00 71.50 98 ARG A N 1
ATOM 776 C CA . ARG A 1 98 ? -15.997 16.911 25.831 1.00 71.50 98 ARG A CA 1
ATOM 777 C C . ARG A 1 98 ? -16.483 18.275 25.349 1.00 71.50 98 ARG A C 1
ATOM 779 O O . ARG A 1 98 ? -16.115 19.285 25.943 1.00 71.50 98 ARG A O 1
ATOM 786 N N . ILE A 1 99 ? -17.277 18.316 24.280 1.00 75.81 99 ILE A N 1
ATOM 787 C CA . ILE A 1 99 ? -17.992 19.522 23.878 1.00 75.81 99 ILE A CA 1
ATOM 788 C C . ILE A 1 99 ? -19.172 19.639 24.841 1.00 75.81 99 ILE A C 1
ATOM 790 O O . ILE A 1 99 ? -20.204 18.999 24.659 1.00 75.81 99 ILE A O 1
ATOM 794 N N . HIS A 1 100 ? -18.979 20.397 25.918 1.00 61.88 100 HIS A N 1
ATOM 795 C CA . HIS A 1 100 ? -20.074 20.769 26.803 1.00 61.88 100 HIS A CA 1
ATOM 796 C C . HIS A 1 100 ? -21.011 21.717 26.047 1.00 61.88 100 HIS A C 1
ATOM 798 O O . HIS A 1 100 ? -20.603 22.818 25.676 1.00 61.88 100 HIS A O 1
ATOM 804 N N . ILE A 1 101 ? -22.240 21.259 25.813 1.00 60.88 101 ILE A N 1
ATOM 805 C CA . ILE A 1 101 ? -23.403 22.082 25.461 1.00 60.88 101 ILE A CA 1
ATOM 806 C C . ILE A 1 101 ? -24.323 22.076 26.677 1.00 60.88 101 ILE A C 1
ATOM 808 O O . ILE A 1 101 ? -24.469 20.979 27.269 1.00 60.88 101 ILE A O 1
#

Mean predicted aligned error: 8.85 Å

pLDDT: mean 86.36, std 10.82, range [57.22, 97.62]